Protein AF-A0A8T5T7R0-F1 (afdb_monomer)

Foldseek 3Di:
DVPVVVVLVVVQVVDPDHDPVCCVVVVLVVDPDPPVVSVVVVVVVVLVCVLVVLVPDPDAFEAEFEAEQEDSSLVVQVSGPHYDYDPRHDYDHCCVVVVDDDD

Structure (mmCIF, N/CA/C/O backbone):
data_AF-A0A8T5T7R0-F1
#
_entry.id   AF-A0A8T5T7R0-F1
#
loop_
_atom_site.group_PDB
_atom_site.id
_atom_site.type_symbol
_atom_site.label_atom_id
_atom_site.label_alt_id
_atom_site.label_comp_id
_atom_site.label_asym_id
_atom_site.label_entity_id
_atom_site.label_seq_id
_atom_site.pdbx_PDB_ins_code
_atom_site.Cartn_x
_atom_site.Cartn_y
_atom_site.Cartn_z
_atom_site.occupancy
_atom_site.B_iso_or_equiv
_atom_site.auth_seq_id
_atom_site.auth_comp_id
_atom_site.auth_asym_id
_atom_site.auth_atom_id
_atom_site.pdbx_PDB_model_num
ATOM 1 N N . ARG A 1 1 ? 18.675 8.998 14.741 1.00 36.69 1 ARG A N 1
ATOM 2 C CA . ARG A 1 1 ? 19.843 9.386 13.900 1.00 36.69 1 ARG A CA 1
ATOM 3 C C . ARG A 1 1 ? 19.815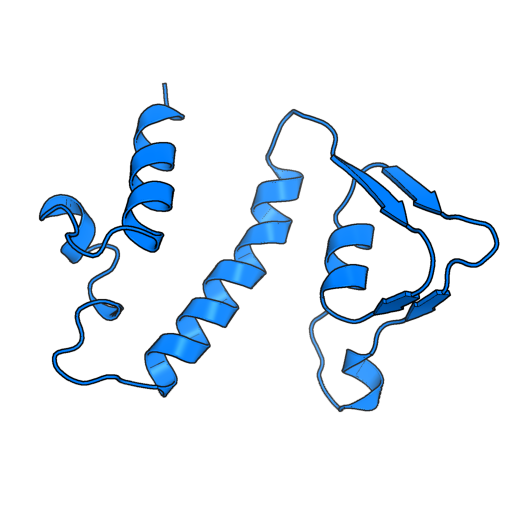 8.853 12.450 1.00 36.69 1 ARG A C 1
ATOM 5 O O . ARG A 1 1 ? 20.450 9.465 11.612 1.00 36.69 1 ARG A O 1
ATOM 12 N N . GLN A 1 2 ? 19.041 7.813 12.098 1.00 39.50 2 GLN A N 1
ATOM 13 C CA . GLN A 1 2 ? 18.887 7.314 10.706 1.00 39.50 2 GLN A CA 1
ATOM 14 C C . GLN A 1 2 ? 17.913 8.113 9.804 1.00 39.50 2 GLN A C 1
ATOM 16 O O . GLN A 1 2 ? 17.654 7.705 8.674 1.00 39.50 2 GLN A O 1
ATOM 21 N N . MET A 1 3 ? 17.292 9.189 10.296 1.00 32.09 3 MET A N 1
ATOM 22 C CA . MET A 1 3 ? 16.295 9.951 9.520 1.00 32.09 3 MET A CA 1
ATOM 23 C C . MET A 1 3 ? 16.969 10.789 8.417 1.00 32.09 3 MET A C 1
ATOM 25 O O . MET A 1 3 ? 16.611 10.675 7.253 1.00 32.09 3 MET A O 1
ATOM 29 N N . CYS A 1 4 ? 18.073 11.467 8.755 1.00 34.78 4 CYS A N 1
ATOM 30 C CA . CYS A 1 4 ? 18.790 12.397 7.871 1.00 34.78 4 CYS A CA 1
ATOM 31 C C . CYS A 1 4 ? 19.435 11.747 6.621 1.00 34.78 4 CYS A C 1
ATOM 33 O O . CYS A 1 4 ? 19.556 12.384 5.580 1.00 34.78 4 CYS A O 1
ATOM 35 N N . ILE A 1 5 ? 19.814 10.461 6.677 1.00 46.53 5 ILE A N 1
ATOM 36 C CA . ILE A 1 5 ? 20.339 9.744 5.494 1.00 46.53 5 ILE A CA 1
ATOM 37 C C . ILE A 1 5 ? 19.205 9.398 4.513 1.00 46.53 5 ILE A C 1
ATOM 39 O O . ILE A 1 5 ? 19.406 9.425 3.302 1.00 46.53 5 ILE A O 1
ATOM 43 N N . ARG A 1 6 ? 17.995 9.115 5.016 1.00 51.72 6 ARG A N 1
ATOM 44 C CA . ARG A 1 6 ? 16.845 8.716 4.188 1.00 51.72 6 ARG A CA 1
ATOM 45 C C . ARG A 1 6 ? 16.221 9.893 3.434 1.00 51.72 6 ARG A C 1
ATOM 47 O O . ARG A 1 6 ? 15.797 9.702 2.297 1.00 51.72 6 ARG A O 1
ATOM 54 N N . ASP A 1 7 ? 16.263 11.096 4.005 1.00 50.16 7 ASP A N 1
ATOM 55 C CA . ASP A 1 7 ? 15.818 12.322 3.324 1.00 50.16 7 ASP A CA 1
ATOM 56 C C . ASP A 1 7 ? 16.715 12.695 2.131 1.00 50.16 7 ASP A C 1
ATOM 58 O O . ASP A 1 7 ? 16.247 13.246 1.133 1.00 50.16 7 ASP A O 1
ATOM 62 N N . ARG A 1 8 ? 18.006 12.329 2.162 1.00 50.59 8 ARG A N 1
ATOM 63 C CA . ARG A 1 8 ? 18.873 12.481 0.980 1.00 50.59 8 ARG A CA 1
ATOM 64 C C . ARG A 1 8 ? 18.465 11.547 -0.156 1.00 50.59 8 ARG A C 1
ATOM 66 O O . ARG A 1 8 ? 18.512 11.955 -1.311 1.00 50.59 8 ARG A O 1
ATOM 73 N N . GLU A 1 9 ? 18.048 10.316 0.140 1.00 54.41 9 GLU A N 1
ATOM 74 C CA . GLU A 1 9 ? 17.656 9.347 -0.894 1.00 54.41 9 GLU A CA 1
ATOM 75 C C . GLU A 1 9 ? 16.361 9.735 -1.611 1.00 54.41 9 GLU A C 1
ATOM 77 O O . GLU A 1 9 ? 16.285 9.612 -2.834 1.00 54.41 9 GLU A O 1
ATOM 82 N N . SER A 1 10 ? 15.362 10.247 -0.885 1.00 51.81 10 SER A N 1
ATOM 83 C CA . SER A 1 10 ? 14.131 10.773 -1.493 1.00 51.81 10 SER A CA 1
ATOM 84 C C . SER A 1 10 ? 14.415 11.999 -2.367 1.00 51.81 10 SER A C 1
ATOM 86 O O . SER A 1 10 ? 13.902 12.093 -3.483 1.00 51.81 10 SER A O 1
ATOM 88 N N . THR A 1 11 ? 15.313 12.879 -1.919 1.00 52.06 11 THR A N 1
ATOM 89 C CA . THR A 1 11 ? 15.784 14.041 -2.689 1.00 52.06 11 THR A CA 1
ATOM 90 C C . THR A 1 11 ? 16.522 13.622 -3.970 1.00 52.06 11 THR A C 1
ATOM 92 O O . THR A 1 11 ? 16.396 14.271 -5.007 1.00 52.06 11 THR A O 1
ATOM 95 N N . VAL A 1 12 ? 17.244 12.495 -3.956 1.00 56.22 12 VAL A N 1
ATOM 96 C CA . VAL A 1 12 ? 17.950 11.950 -5.133 1.00 56.22 12 VAL A CA 1
ATOM 97 C C . VAL A 1 12 ? 17.020 11.381 -6.204 1.00 56.22 12 VAL A C 1
ATOM 99 O O . VAL A 1 12 ? 17.378 11.413 -7.383 1.00 56.22 12 VAL A O 1
ATOM 102 N N . LEU A 1 13 ? 15.829 10.901 -5.835 1.00 53.06 13 LEU A N 1
ATOM 103 C CA . LEU A 1 13 ? 14.825 10.462 -6.812 1.00 53.06 13 LEU A CA 1
ATOM 104 C C . LEU A 1 13 ? 14.258 11.638 -7.620 1.00 53.06 13 LEU A C 1
ATOM 106 O O . LEU A 1 13 ? 13.899 11.451 -8.780 1.00 53.06 13 LEU A O 1
ATOM 110 N N . GLN A 1 14 ? 14.204 12.840 -7.031 1.00 52.09 14 GLN A N 1
ATOM 111 C CA . GLN A 1 14 ? 13.638 14.037 -7.669 1.00 52.09 14 GLN A CA 1
ATOM 112 C C . GLN A 1 14 ? 14.686 15.029 -8.208 1.00 52.09 14 GLN A C 1
ATOM 114 O O . GLN A 1 14 ? 14.355 15.904 -9.006 1.00 52.09 14 GLN A O 1
ATOM 119 N N . SER A 1 15 ? 15.958 14.898 -7.822 1.00 55.00 15 SER A N 1
ATOM 120 C CA . SER A 1 15 ? 17.039 15.777 -8.280 1.00 55.00 15 SER A CA 1
ATOM 121 C C . SER A 1 15 ? 17.641 15.332 -9.619 1.00 55.00 15 SER A C 1
ATOM 123 O O . SER A 1 15 ? 18.044 14.180 -9.796 1.00 55.00 15 SER A O 1
ATOM 125 N N . LYS A 1 16 ? 17.821 16.286 -10.546 1.00 53.91 16 LYS A N 1
ATOM 126 C CA . LYS A 1 16 ? 18.588 16.083 -11.792 1.00 53.91 16 LYS A CA 1
ATOM 127 C C . LYS A 1 16 ? 20.086 15.863 -11.545 1.00 53.91 16 LYS A C 1
ATOM 129 O O . LYS A 1 16 ? 20.756 15.262 -12.379 1.00 53.91 16 LYS A O 1
ATOM 134 N N . LYS A 1 17 ? 20.627 16.344 -10.419 1.00 55.84 17 LYS A N 1
ATOM 135 C CA . LYS A 1 17 ? 22.058 16.273 -10.088 1.00 55.84 17 LYS A CA 1
ATOM 136 C C . LYS A 1 17 ? 22.236 15.408 -8.841 1.00 55.84 17 LYS A C 1
ATOM 138 O O . LYS A 1 17 ? 21.906 15.825 -7.732 1.00 55.84 17 LYS A O 1
ATOM 143 N N . LYS A 1 18 ? 22.708 14.176 -9.042 1.00 58.34 18 LYS A N 1
ATOM 144 C CA . LYS A 1 18 ? 22.841 13.170 -7.978 1.00 58.34 18 LYS A CA 1
ATOM 145 C C . LYS A 1 18 ? 24.225 13.272 -7.316 1.00 58.34 18 LYS A C 1
ATOM 147 O O . LYS A 1 18 ? 25.217 13.322 -8.053 1.00 58.34 18 LYS A O 1
ATOM 152 N N . PRO A 1 19 ? 24.310 13.298 -5.972 1.00 61.97 19 PRO A N 1
ATOM 153 C CA . PRO A 1 19 ? 25.578 13.286 -5.246 1.00 61.97 19 PRO A CA 1
ATOM 154 C C . PRO A 1 19 ? 26.448 12.084 -5.656 1.00 61.97 19 PRO A C 1
ATOM 156 O O . PRO A 1 19 ? 25.888 11.014 -5.911 1.00 61.97 19 PRO A O 1
ATOM 159 N N . PRO A 1 20 ? 27.788 12.220 -5.714 1.00 64.19 20 PRO A N 1
ATOM 160 C CA . PRO A 1 20 ? 28.691 11.144 -6.135 1.00 64.19 20 PRO A CA 1
ATOM 161 C C . PRO A 1 20 ? 28.516 9.853 -5.323 1.00 64.19 20 PRO A C 1
ATOM 163 O O . PRO A 1 20 ? 28.431 8.779 -5.905 1.00 64.19 20 PRO A O 1
ATOM 166 N N . GLU A 1 21 ? 28.343 9.974 -4.004 1.00 65.38 21 GLU A N 1
ATOM 167 C CA . GLU A 1 21 ? 28.136 8.864 -3.056 1.00 65.38 21 GLU A CA 1
ATOM 168 C C . GLU A 1 21 ? 26.880 8.016 -3.325 1.00 65.38 21 GLU A C 1
ATOM 170 O O . GLU A 1 21 ? 26.808 6.848 -2.957 1.00 65.38 21 GLU A O 1
ATOM 175 N N . LEU A 1 22 ? 25.880 8.585 -4.001 1.00 60.62 22 LEU A N 1
ATOM 176 C CA . LEU A 1 22 ? 24.620 7.909 -4.313 1.00 60.62 22 LEU A CA 1
ATOM 177 C C . LEU A 1 22 ? 24.596 7.399 -5.761 1.00 60.62 22 LEU A C 1
ATOM 179 O O . LEU A 1 22 ? 23.665 6.696 -6.152 1.00 60.62 22 LEU A O 1
ATOM 183 N N . LYS A 1 23 ? 25.635 7.685 -6.560 1.00 59.91 23 LYS A N 1
ATOM 184 C CA . LYS A 1 23 ? 25.757 7.159 -7.924 1.00 59.91 23 LYS A CA 1
ATOM 185 C C . LYS A 1 23 ? 26.004 5.661 -7.957 1.00 59.91 23 LYS A C 1
ATOM 187 O O . LYS A 1 23 ? 25.528 5.057 -8.898 1.00 59.91 23 LYS A O 1
ATOM 192 N N . GLU A 1 24 ? 26.682 5.063 -6.981 1.00 60.25 24 GLU A N 1
ATOM 193 C CA . GLU A 1 24 ? 26.849 3.600 -6.920 1.00 60.25 24 GLU A CA 1
ATOM 194 C C . GLU A 1 24 ? 25.544 2.912 -6.509 1.00 60.25 24 GLU A C 1
ATOM 196 O O . GLU A 1 24 ? 25.078 1.984 -7.167 1.00 60.25 24 GLU A O 1
ATOM 201 N N . LYS A 1 25 ? 24.881 3.445 -5.475 1.00 60.72 25 LYS A N 1
ATOM 202 C CA . LYS A 1 25 ? 23.604 2.922 -4.970 1.00 60.72 25 LYS A CA 1
ATOM 203 C C . LYS A 1 25 ? 22.457 3.044 -5.979 1.00 60.72 25 LYS A C 1
ATOM 205 O O . LYS A 1 25 ? 21.541 2.228 -5.967 1.00 60.72 25 LYS A O 1
ATOM 210 N N . PHE A 1 26 ? 22.522 4.043 -6.860 1.00 60.88 26 PHE A N 1
ATOM 211 C CA . PHE A 1 26 ? 21.567 4.276 -7.943 1.00 60.88 26 PHE A CA 1
ATOM 212 C C . PHE A 1 26 ? 22.223 4.229 -9.332 1.00 60.88 26 PHE A C 1
ATOM 214 O O . PHE A 1 26 ? 21.785 4.933 -10.246 1.00 60.88 26 PHE A O 1
ATOM 221 N N . PHE A 1 27 ? 23.276 3.424 -9.507 1.00 56.91 27 PHE A N 1
ATOM 222 C CA . PHE A 1 27 ? 24.085 3.367 -10.738 1.00 56.91 27 PHE A CA 1
ATOM 223 C C . PHE A 1 27 ? 23.255 3.059 -11.982 1.00 56.91 27 PHE A C 1
ATOM 225 O O . PHE A 1 27 ? 23.441 3.637 -13.047 1.00 56.91 27 PHE A O 1
ATOM 232 N N . PHE A 1 28 ? 22.230 2.241 -11.806 1.00 56.25 28 PHE A N 1
ATOM 233 C CA . PHE A 1 28 ? 21.238 1.910 -12.815 1.00 56.25 28 PHE A CA 1
ATOM 234 C C . PHE A 1 28 ? 20.362 3.078 -13.293 1.00 56.25 28 PHE A C 1
ATOM 236 O O . PHE A 1 28 ? 19.769 2.986 -14.365 1.00 56.25 28 PHE A O 1
ATOM 243 N N . MET A 1 29 ? 20.259 4.166 -12.521 1.00 56.53 29 MET A N 1
ATOM 244 C CA . MET A 1 29 ? 19.608 5.402 -12.963 1.00 56.53 29 MET A CA 1
ATOM 245 C C . MET A 1 29 ? 20.552 6.316 -13.764 1.00 56.53 29 MET A C 1
ATOM 247 O O . MET A 1 29 ? 20.102 7.351 -14.252 1.00 56.53 29 MET A O 1
ATOM 251 N N . ASN A 1 30 ? 21.843 5.980 -13.853 1.00 52.00 30 ASN A N 1
ATOM 252 C CA . ASN A 1 30 ? 22.860 6.674 -14.647 1.00 52.00 30 ASN A CA 1
ATOM 253 C C . ASN A 1 30 ? 23.238 5.831 -15.879 1.00 52.00 30 ASN A C 1
ATOM 255 O O . ASN A 1 30 ? 24.414 5.683 -16.201 1.00 52.00 30 ASN A O 1
ATOM 259 N N . ALA A 1 31 ? 22.247 5.239 -16.547 1.00 51.75 31 ALA A N 1
ATOM 260 C CA . ALA A 1 31 ? 22.481 4.576 -17.821 1.00 51.75 31 ALA A CA 1
ATOM 261 C C . ALA A 1 31 ? 22.755 5.646 -18.905 1.00 51.75 31 ALA A C 1
ATOM 263 O O . ALA A 1 31 ? 21.997 6.617 -18.985 1.00 51.75 31 ALA A O 1
ATOM 264 N N . PRO A 1 32 ? 23.821 5.506 -19.719 1.00 50.44 32 PRO A N 1
ATOM 265 C CA . PRO A 1 32 ? 24.137 6.450 -20.800 1.00 50.44 32 PRO A CA 1
ATOM 266 C C . PRO A 1 32 ? 23.045 6.501 -21.881 1.00 50.44 32 PRO A C 1
ATOM 268 O O . PRO A 1 32 ? 22.932 7.485 -22.603 1.00 50.44 32 PRO A O 1
ATOM 271 N N . GLU A 1 33 ? 22.191 5.480 -21.928 1.00 57.97 33 GLU A N 1
ATOM 272 C CA . GLU A 1 33 ? 21.002 5.396 -22.764 1.00 57.97 33 GLU A CA 1
ATOM 273 C C . GLU A 1 33 ? 19.784 5.076 -21.882 1.00 57.97 33 GLU A C 1
ATOM 275 O O . GLU A 1 33 ? 19.914 4.397 -20.859 1.00 57.97 33 GLU A O 1
ATOM 280 N N . LYS A 1 34 ? 18.592 5.582 -22.235 1.00 58.34 34 LYS A N 1
ATOM 281 C CA . LYS A 1 34 ? 17.336 5.316 -21.508 1.00 58.34 34 LYS A CA 1
ATOM 282 C C . LYS A 1 34 ? 16.966 3.832 -21.626 1.00 58.34 34 LYS A C 1
ATOM 284 O O . LYS A 1 34 ? 16.139 3.452 -22.446 1.00 58.34 34 LYS A O 1
ATOM 289 N N . ASP A 1 35 ? 17.547 2.993 -20.779 1.00 70.69 35 ASP A N 1
ATOM 290 C CA . ASP A 1 35 ? 17.196 1.579 -20.697 1.00 70.69 35 ASP A CA 1
ATOM 291 C C . ASP A 1 35 ? 15.805 1.430 -20.053 1.00 70.69 35 ASP A C 1
ATOM 293 O O . ASP A 1 35 ? 15.623 1.502 -18.831 1.00 70.69 35 ASP A O 1
ATOM 297 N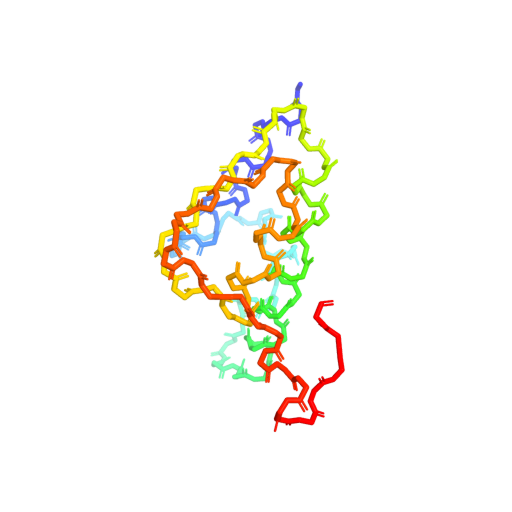 N . ILE A 1 36 ? 14.796 1.288 -20.914 1.00 72.38 36 ILE A N 1
ATOM 298 C CA . ILE A 1 36 ? 13.374 1.238 -20.554 1.00 72.38 36 ILE A CA 1
ATOM 299 C C . ILE A 1 36 ? 13.093 0.054 -19.621 1.00 72.38 36 ILE A C 1
ATOM 301 O O . ILE A 1 36 ? 12.267 0.165 -18.712 1.00 72.38 36 ILE A O 1
ATOM 305 N N . ILE A 1 37 ? 13.781 -1.073 -19.825 1.00 78.00 37 ILE A N 1
ATOM 306 C CA . ILE A 1 37 ? 13.579 -2.301 -19.049 1.00 78.00 37 ILE A CA 1
ATOM 307 C C . ILE A 1 37 ? 14.060 -2.077 -17.621 1.00 78.00 37 ILE A C 1
ATOM 309 O O . ILE A 1 37 ? 13.300 -2.300 -16.675 1.00 78.00 37 ILE A O 1
ATOM 313 N N . LYS A 1 38 ? 15.282 -1.553 -17.461 1.00 71.25 38 LYS A N 1
ATOM 314 C CA . LYS A 1 38 ? 15.814 -1.203 -16.140 1.00 71.25 38 LYS A CA 1
ATOM 315 C C . LYS A 1 38 ? 14.870 -0.244 -15.424 1.00 71.25 38 LYS A C 1
ATOM 317 O O . LYS A 1 38 ? 14.453 -0.538 -14.308 1.00 71.25 38 LYS A O 1
ATOM 322 N N . ALA A 1 39 ? 14.460 0.847 -16.072 1.00 70.75 39 ALA A N 1
ATOM 323 C CA . ALA A 1 39 ? 13.561 1.831 -15.468 1.00 70.75 39 ALA A CA 1
ATOM 324 C C . ALA A 1 39 ? 12.247 1.213 -14.946 1.00 70.75 39 ALA A C 1
ATOM 326 O O . ALA A 1 39 ? 11.825 1.522 -13.829 1.00 70.75 39 ALA A O 1
ATOM 327 N N . LYS A 1 40 ? 11.626 0.303 -15.711 1.00 75.69 40 LYS A N 1
ATOM 328 C CA . LYS A 1 40 ? 10.393 -0.394 -15.303 1.00 75.69 40 LYS A CA 1
ATOM 329 C C . LYS A 1 40 ? 10.608 -1.333 -14.116 1.00 75.69 40 LYS A C 1
ATOM 331 O O . LYS A 1 40 ? 9.810 -1.310 -13.181 1.00 75.69 40 LYS A O 1
ATOM 336 N N . ILE A 1 41 ? 11.697 -2.103 -14.116 1.00 80.19 41 ILE A N 1
ATOM 337 C CA . ILE A 1 41 ? 12.046 -2.994 -13.001 1.00 80.19 41 ILE A CA 1
ATOM 338 C C . ILE A 1 41 ? 12.267 -2.181 -11.718 1.00 80.19 41 ILE A C 1
ATOM 340 O O . ILE A 1 41 ? 11.749 -2.547 -10.665 1.00 80.19 41 ILE A O 1
ATOM 344 N N . TYR A 1 42 ? 12.950 -1.035 -11.794 1.00 74.88 42 TYR A N 1
ATOM 345 C CA . TYR A 1 42 ? 13.147 -0.175 -10.622 1.00 74.88 42 TYR A CA 1
ATOM 346 C C . TYR A 1 42 ? 11.859 0.430 -10.097 1.00 74.88 42 TYR A C 1
ATOM 348 O O . TYR A 1 42 ? 11.664 0.449 -8.884 1.00 74.88 42 TYR A O 1
ATOM 356 N N . ALA A 1 43 ? 10.973 0.896 -10.978 1.00 75.38 43 ALA A N 1
ATOM 357 C CA . ALA A 1 43 ? 9.668 1.389 -10.559 1.00 75.38 43 ALA A CA 1
ATOM 358 C C . ALA A 1 43 ? 8.890 0.299 -9.800 1.00 75.38 43 ALA A C 1
ATOM 360 O O . ALA A 1 43 ? 8.339 0.563 -8.733 1.00 75.38 43 ALA A O 1
ATOM 361 N N . GLN A 1 44 ? 8.922 -0.943 -10.291 1.00 81.88 44 GLN A N 1
ATOM 362 C CA . GLN A 1 44 ? 8.294 -2.082 -9.624 1.00 81.88 44 GLN A CA 1
ATOM 363 C C . GLN A 1 44 ? 8.944 -2.395 -8.266 1.00 81.88 44 GLN A C 1
ATOM 365 O O . GLN A 1 44 ? 8.233 -2.539 -7.272 1.00 81.88 44 GLN A O 1
ATOM 370 N N . MET A 1 45 ? 10.278 -2.459 -8.194 1.00 80.50 45 MET A N 1
ATOM 371 C CA . MET A 1 45 ? 11.012 -2.713 -6.945 1.00 80.50 45 MET A CA 1
ATOM 372 C C . MET A 1 45 ? 10.817 -1.603 -5.907 1.00 80.50 45 MET A C 1
ATOM 374 O O . MET A 1 45 ? 10.732 -1.865 -4.710 1.00 80.50 45 MET A O 1
ATOM 378 N N . TYR A 1 46 ? 10.766 -0.349 -6.345 1.00 79.88 46 TYR A N 1
ATOM 379 C CA . TYR A 1 46 ? 10.554 0.786 -5.459 1.00 79.88 46 TYR A CA 1
ATOM 380 C C . TYR A 1 46 ? 9.144 0.763 -4.864 1.00 79.88 46 TYR A C 1
ATOM 382 O O . TYR A 1 46 ? 8.987 0.893 -3.648 1.00 79.88 46 TYR A O 1
ATOM 390 N N . THR A 1 47 ? 8.130 0.528 -5.701 1.00 82.06 47 THR A N 1
ATOM 391 C CA . THR A 1 47 ? 6.735 0.433 -5.259 1.00 82.06 47 THR A CA 1
ATOM 392 C C . THR A 1 47 ? 6.504 -0.782 -4.360 1.00 82.06 47 THR A C 1
ATOM 394 O O . THR A 1 47 ? 5.807 -0.657 -3.356 1.00 82.06 47 THR A O 1
ATOM 397 N N . SER A 1 48 ? 7.131 -1.933 -4.626 1.00 85.06 48 SER A N 1
ATOM 398 C CA . SER A 1 48 ? 6.974 -3.120 -3.768 1.00 85.06 48 SER A CA 1
ATOM 399 C C . SER A 1 48 ? 7.529 -2.913 -2.352 1.00 85.06 48 SER A C 1
ATOM 401 O O . SER A 1 48 ? 6.974 -3.421 -1.378 1.00 85.06 48 SER A O 1
ATOM 403 N N . GLN A 1 49 ? 8.575 -2.095 -2.195 1.00 86.06 49 GLN A N 1
ATOM 404 C CA . GLN A 1 49 ? 9.112 -1.744 -0.877 1.00 86.06 49 GLN A CA 1
ATOM 405 C C . GLN A 1 49 ? 8.207 -0.807 -0.068 1.00 86.06 49 GLN A C 1
ATOM 407 O O . GLN A 1 49 ? 8.401 -0.685 1.145 1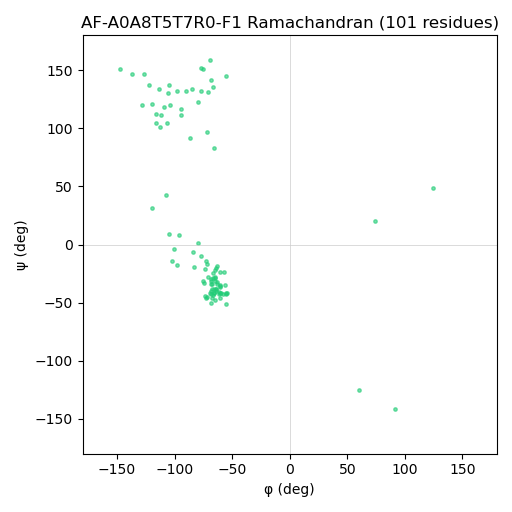.00 86.06 49 GLN A O 1
ATOM 412 N N . LEU A 1 50 ? 7.244 -0.131 -0.698 1.00 88.06 50 LEU A N 1
ATOM 413 C CA . LEU A 1 50 ? 6.389 0.846 -0.028 1.00 88.06 50 LEU A CA 1
ATOM 414 C C . LEU A 1 50 ? 5.579 0.203 1.102 1.00 88.06 50 LEU A C 1
ATOM 416 O O . LEU A 1 50 ? 5.603 0.708 2.218 1.00 88.06 50 LEU A O 1
ATOM 420 N N . ILE A 1 51 ? 4.967 -0.957 0.855 1.00 91.88 51 ILE A N 1
ATOM 421 C CA . ILE A 1 51 ? 4.167 -1.685 1.856 1.00 91.88 51 ILE A CA 1
ATOM 422 C C . ILE A 1 51 ? 5.031 -2.097 3.058 1.00 91.88 51 ILE A C 1
ATOM 424 O O . ILE A 1 51 ? 4.628 -1.956 4.212 1.00 91.88 51 ILE A O 1
ATOM 428 N N . VAL A 1 52 ? 6.264 -2.551 2.812 1.00 91.25 52 VAL A N 1
ATOM 429 C CA . VAL A 1 52 ? 7.208 -2.899 3.887 1.00 91.25 52 VAL A CA 1
ATOM 430 C C . VAL A 1 52 ? 7.572 -1.669 4.715 1.00 91.25 52 VAL A C 1
ATOM 432 O O . VAL A 1 52 ? 7.708 -1.765 5.932 1.00 91.25 52 VAL A O 1
ATOM 435 N N . LYS A 1 53 ? 7.737 -0.507 4.077 1.00 90.31 53 LYS A N 1
ATOM 436 C CA . LYS A 1 53 ? 8.009 0.754 4.776 1.00 90.31 53 LYS A CA 1
ATOM 437 C C . LYS A 1 53 ? 6.801 1.212 5.587 1.00 90.31 53 LYS A C 1
ATOM 439 O O . LYS A 1 53 ? 6.992 1.574 6.741 1.00 90.31 53 LYS A O 1
ATOM 444 N N . MET A 1 54 ? 5.594 1.118 5.031 1.00 94.19 54 MET A N 1
ATOM 445 C CA . MET A 1 54 ? 4.340 1.412 5.733 1.00 94.19 54 MET A CA 1
ATOM 446 C C . MET A 1 54 ? 4.217 0.605 7.028 1.00 94.19 54 MET A C 1
ATOM 448 O O . MET A 1 54 ? 3.896 1.163 8.062 1.00 94.19 54 MET A O 1
ATOM 452 N N . ARG A 1 55 ? 4.586 -0.681 7.016 1.00 91.81 55 ARG A N 1
ATOM 453 C CA . ARG A 1 55 ? 4.542 -1.522 8.227 1.00 91.81 55 ARG A CA 1
ATOM 454 C C . ARG A 1 55 ? 5.684 -1.298 9.222 1.00 91.81 55 ARG A C 1
ATOM 456 O O . ARG A 1 55 ? 5.657 -1.861 10.310 1.00 91.81 55 ARG A O 1
ATOM 463 N N . LYS A 1 56 ? 6.719 -0.544 8.847 1.0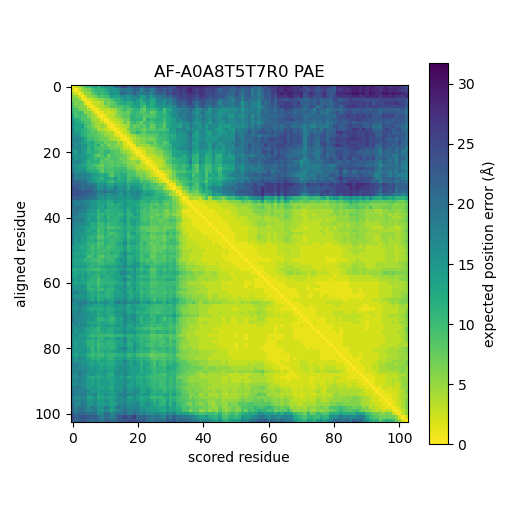0 93.25 56 LYS A N 1
ATOM 464 C CA . LYS A 1 56 ? 7.898 -0.287 9.693 1.00 93.25 56 LYS A CA 1
ATOM 465 C C . LYS A 1 56 ? 7.841 1.047 10.424 1.00 93.25 56 LYS A C 1
ATOM 467 O O . LYS A 1 56 ? 8.653 1.257 11.325 1.00 93.25 56 LYS A O 1
ATOM 472 N N . ILE A 1 57 ? 6.985 1.971 9.998 1.00 93.88 57 ILE A N 1
ATOM 473 C CA . ILE A 1 57 ? 6.865 3.261 10.674 1.00 93.88 57 ILE A CA 1
ATOM 474 C C . ILE A 1 57 ? 6.086 3.098 11.980 1.00 93.88 57 ILE A C 1
ATOM 476 O O . ILE A 1 57 ? 5.258 2.205 12.116 1.00 93.88 57 ILE A O 1
ATOM 480 N N . SER A 1 58 ? 6.383 3.953 12.957 1.00 95.88 58 SER A N 1
ATOM 481 C CA . SER A 1 58 ? 5.684 3.947 14.249 1.00 95.88 58 SER A CA 1
ATOM 482 C C . SER A 1 58 ? 4.371 4.730 14.202 1.00 95.88 58 SER A C 1
ATOM 484 O O . SER A 1 58 ? 3.534 4.578 15.085 1.00 95.88 58 SER A O 1
ATOM 486 N N . GLN A 1 59 ? 4.210 5.606 13.209 1.00 96.00 59 GLN A N 1
ATOM 487 C CA . GLN A 1 59 ? 3.000 6.389 13.006 1.00 96.00 59 GLN A CA 1
ATOM 488 C C . GLN A 1 59 ? 1.908 5.513 12.375 1.00 96.00 59 GLN A C 1
ATOM 490 O O . GLN A 1 59 ? 2.194 4.859 11.372 1.00 96.00 59 GLN A O 1
ATOM 495 N N . PRO A 1 60 ? 0.670 5.533 12.900 1.00 95.81 60 PRO A N 1
ATOM 496 C CA . PRO A 1 60 ? -0.431 4.798 12.295 1.00 95.81 60 PRO A CA 1
ATOM 497 C C . PRO A 1 60 ? -0.825 5.413 10.948 1.00 95.81 60 PRO A C 1
ATOM 499 O O . PRO A 1 60 ? -0.871 6.636 10.790 1.00 95.81 60 PRO A O 1
ATOM 502 N N . ILE A 1 61 ? -1.160 4.560 9.985 1.00 97.56 61 ILE A N 1
ATOM 503 C CA . ILE A 1 61 ? -1.637 4.940 8.658 1.00 97.56 61 ILE A CA 1
ATOM 504 C C . ILE A 1 61 ? -3.145 4.714 8.591 1.00 97.56 61 ILE A C 1
ATOM 506 O O . ILE A 1 61 ? -3.635 3.590 8.724 1.00 97.56 61 ILE A O 1
ATOM 510 N N . ILE A 1 62 ? -3.883 5.792 8.334 1.00 97.69 62 ILE A N 1
ATOM 511 C CA . ILE A 1 62 ? -5.342 5.772 8.210 1.00 97.69 62 ILE A CA 1
ATOM 512 C C . ILE A 1 62 ? -5.715 5.990 6.743 1.00 97.69 62 ILE A C 1
ATOM 514 O O . ILE A 1 62 ? -5.429 7.040 6.169 1.00 97.69 62 ILE A O 1
ATOM 518 N N . ALA A 1 63 ? -6.382 5.007 6.142 1.00 97.69 63 ALA A N 1
ATOM 519 C CA . ALA A 1 63 ? -6.921 5.101 4.792 1.00 97.69 63 ALA A CA 1
ATOM 520 C C . ALA A 1 63 ? -8.386 5.547 4.826 1.00 97.69 63 ALA A C 1
ATOM 522 O O . ALA A 1 63 ? -9.253 4.824 5.320 1.00 97.69 63 ALA A O 1
ATOM 523 N N . LEU A 1 64 ? -8.665 6.716 4.248 1.00 97.69 64 LEU A N 1
ATOM 524 C CA . LEU A 1 64 ? -10.020 7.199 3.989 1.00 97.69 64 LEU A CA 1
ATOM 525 C C . LEU A 1 64 ? -10.412 6.825 2.555 1.00 97.69 64 LEU A C 1
ATOM 527 O O . LEU A 1 64 ? -9.844 7.339 1.593 1.00 97.69 64 LEU A O 1
ATOM 531 N N . ILE A 1 65 ? -11.364 5.910 2.405 1.00 97.75 65 ILE A N 1
ATOM 532 C CA . ILE A 1 65 ? -11.748 5.333 1.116 1.00 97.75 65 ILE A CA 1
ATOM 533 C C . ILE A 1 65 ? -13.096 5.913 0.707 1.00 97.75 65 ILE A C 1
ATOM 535 O O . ILE A 1 65 ? -14.137 5.514 1.226 1.00 97.75 65 ILE A O 1
ATOM 539 N N . ASN A 1 66 ? -13.083 6.838 -0.250 1.00 96.31 66 ASN A N 1
ATOM 540 C CA . ASN A 1 66 ? -14.298 7.401 -0.823 1.00 96.31 66 ASN A CA 1
ATOM 541 C C . ASN A 1 66 ? -14.446 6.981 -2.291 1.00 96.31 66 ASN A C 1
ATOM 543 O O . ASN A 1 66 ? -13.792 7.537 -3.171 1.00 96.31 66 ASN A O 1
ATOM 547 N N . GLY A 1 67 ? -15.296 5.984 -2.549 1.00 95.31 67 GLY A N 1
ATOM 548 C CA . GLY A 1 67 ? -15.511 5.437 -3.890 1.00 95.31 67 GLY A CA 1
ATOM 549 C C . GLY A 1 67 ? -14.595 4.255 -4.222 1.00 95.31 67 GLY A C 1
ATOM 550 O O . GLY A 1 67 ? -14.386 3.365 -3.396 1.00 95.31 67 GLY A O 1
ATOM 551 N N . ALA A 1 68 ? -14.111 4.185 -5.462 1.00 95.94 68 ALA A N 1
ATOM 552 C CA . ALA A 1 68 ? -13.410 3.007 -5.963 1.00 95.94 68 ALA A CA 1
ATOM 553 C C . ALA A 1 68 ? -11.943 2.937 -5.496 1.00 95.94 68 ALA A C 1
ATOM 555 O O . ALA A 1 68 ? -11.142 3.811 -5.816 1.00 95.94 68 ALA A O 1
ATOM 556 N N . ALA A 1 69 ? -11.570 1.847 -4.826 1.00 96.25 69 ALA A N 1
ATOM 557 C CA . ALA A 1 69 ? -10.188 1.469 -4.547 1.00 96.25 69 ALA A CA 1
ATOM 558 C C . ALA A 1 69 ? -9.871 0.142 -5.252 1.00 96.25 69 ALA A C 1
ATOM 560 O O . ALA A 1 69 ? -10.413 -0.912 -4.920 1.00 96.25 69 ALA A O 1
ATOM 561 N N . SER A 1 70 ? -9.001 0.196 -6.259 1.00 93.81 70 SER A N 1
ATOM 562 C CA . SER A 1 70 ? -8.690 -0.930 -7.142 1.00 93.81 70 SER A CA 1
ATOM 563 C C . SER A 1 70 ? -7.186 -1.034 -7.397 1.00 93.81 70 SER A C 1
ATOM 565 O O . SER A 1 70 ? -6.483 -0.021 -7.425 1.00 93.81 70 SER A O 1
ATOM 567 N N . GLY A 1 71 ? -6.678 -2.258 -7.558 1.00 90.75 71 GLY A N 1
ATOM 568 C CA . GLY A 1 71 ? -5.271 -2.512 -7.886 1.00 90.75 71 GLY A CA 1
ATOM 569 C C . GLY A 1 71 ? -4.316 -1.968 -6.818 1.00 90.75 71 GLY A C 1
ATOM 570 O O . GLY A 1 71 ? -4.469 -2.275 -5.638 1.00 90.75 71 GLY A O 1
ATOM 571 N N . ALA A 1 72 ? -3.352 -1.128 -7.206 1.00 89.12 72 ALA A N 1
ATOM 572 C CA . ALA A 1 72 ? -2.381 -0.548 -6.271 1.00 89.12 72 ALA A CA 1
ATOM 573 C C . ALA A 1 72 ? -3.034 0.307 -5.165 1.00 89.12 72 ALA A C 1
ATOM 575 O O . ALA A 1 72 ? -2.587 0.277 -4.022 1.00 89.12 72 ALA A O 1
ATOM 576 N N . GLY A 1 73 ? -4.126 1.021 -5.470 1.00 91.44 73 GLY A N 1
ATOM 577 C CA . GLY A 1 73 ? -4.874 1.783 -4.462 1.00 91.44 7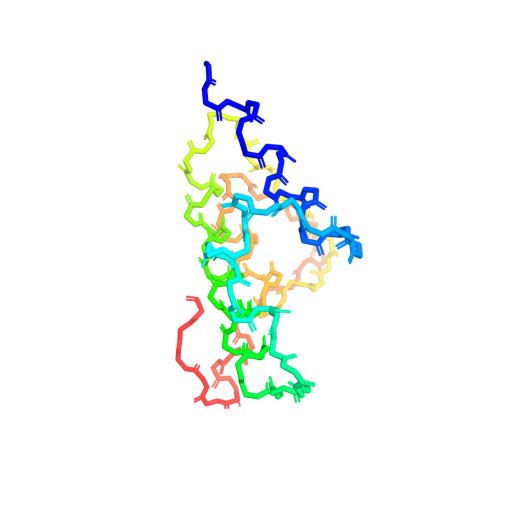3 GLY A CA 1
ATOM 578 C C . GLY A 1 73 ? -5.569 0.877 -3.442 1.00 91.44 73 GLY A C 1
ATOM 579 O O . GLY A 1 73 ? -5.625 1.200 -2.258 1.00 91.44 73 GLY A O 1
ATOM 580 N N . PHE A 1 74 ? -6.028 -0.298 -3.882 1.00 93.75 74 PHE A N 1
ATOM 581 C CA . PHE A 1 74 ? -6.557 -1.327 -2.989 1.00 93.75 74 PHE A CA 1
ATOM 582 C C . PHE A 1 74 ? -5.450 -1.952 -2.127 1.00 93.75 74 PHE A C 1
ATOM 584 O O . PHE A 1 74 ? -5.629 -2.091 -0.920 1.00 93.75 74 PHE A O 1
ATOM 591 N N . ALA A 1 75 ? -4.277 -2.234 -2.705 1.00 92.25 75 ALA A N 1
ATOM 592 C CA . ALA A 1 75 ? -3.118 -2.738 -1.965 1.00 92.25 75 ALA A CA 1
ATOM 593 C C . ALA A 1 75 ? -2.650 -1.757 -0.871 1.00 92.25 75 ALA A C 1
ATOM 595 O O . ALA A 1 75 ? -2.393 -2.167 0.259 1.00 92.25 75 ALA A O 1
ATOM 596 N N . LEU A 1 76 ? -2.615 -0.451 -1.158 1.00 92.94 76 LEU A N 1
ATOM 597 C CA . LEU A 1 76 ? -2.283 0.581 -0.166 1.00 92.94 76 LEU A CA 1
ATOM 598 C C . LEU A 1 76 ? -3.329 0.688 0.948 1.00 92.94 76 LEU A C 1
ATOM 600 O O . LEU A 1 76 ? -2.976 0.800 2.123 1.00 92.94 76 LEU A O 1
ATOM 604 N N . ALA A 1 77 ? -4.615 0.614 0.598 1.00 95.38 77 ALA A N 1
ATOM 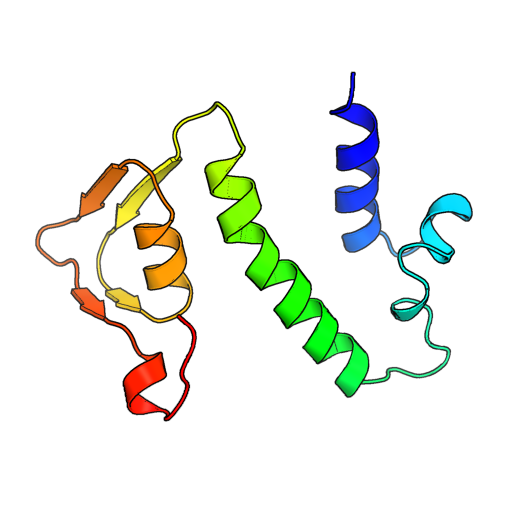605 C CA . ALA A 1 77 ? -5.683 0.590 1.590 1.00 95.38 77 ALA A CA 1
ATOM 606 C C . ALA A 1 77 ? -5.545 -0.622 2.529 1.00 95.38 77 ALA A C 1
ATOM 608 O O . ALA A 1 77 ? -5.694 -0.484 3.745 1.00 95.38 77 ALA A O 1
ATOM 609 N N . LEU A 1 78 ? -5.209 -1.802 1.996 1.00 93.75 78 LEU A N 1
ATOM 610 C CA . LEU A 1 78 ? -4.963 -3.010 2.793 1.00 93.75 78 LEU A CA 1
ATOM 611 C C . LEU A 1 78 ? -3.691 -2.926 3.644 1.00 93.75 78 LEU A C 1
ATOM 613 O O . LEU A 1 78 ? -3.670 -3.452 4.753 1.00 93.75 78 LEU A O 1
ATOM 617 N N . ALA A 1 79 ? -2.657 -2.245 3.154 1.00 94.81 79 ALA A N 1
ATOM 618 C CA . ALA A 1 79 ? -1.419 -2.015 3.892 1.00 94.81 79 ALA A CA 1
ATOM 619 C C . ALA A 1 79 ? -1.560 -0.996 5.038 1.00 94.81 79 ALA A C 1
ATOM 621 O O . ALA A 1 79 ? -0.656 -0.899 5.864 1.00 94.81 79 ALA A O 1
ATOM 622 N N . SER A 1 80 ? -2.656 -0.233 5.075 1.00 96.44 80 SER A N 1
ATOM 623 C CA . SER A 1 80 ? -2.949 0.733 6.140 1.00 96.44 80 SER A CA 1
ATOM 624 C C . SER A 1 80 ? -3.459 0.035 7.405 1.00 96.44 80 SER A C 1
ATOM 626 O O . SER A 1 80 ? -4.105 -1.014 7.319 1.00 96.44 80 SER A O 1
ATOM 628 N N . ASP A 1 81 ? -3.221 0.637 8.569 1.00 96.50 81 ASP A N 1
ATOM 629 C CA . ASP A 1 81 ? -3.630 0.084 9.866 1.00 96.50 81 ASP A CA 1
ATOM 630 C C . ASP A 1 81 ? -5.146 0.174 10.059 1.00 96.50 81 ASP A C 1
ATOM 632 O O . ASP A 1 81 ? -5.798 -0.793 10.452 1.00 96.50 81 ASP A O 1
ATOM 636 N N . VAL A 1 82 ? -5.722 1.332 9.724 1.00 97.19 82 VAL A N 1
ATOM 637 C CA . VAL A 1 82 ? -7.161 1.597 9.829 1.00 97.19 82 VAL A CA 1
ATOM 638 C C . VAL A 1 82 ? -7.713 1.987 8.465 1.00 97.19 82 VAL A C 1
ATOM 640 O O . VAL A 1 82 ? -7.122 2.786 7.740 1.00 97.19 82 VAL A O 1
ATOM 643 N N . ARG A 1 83 ? -8.882 1.441 8.122 1.00 97.50 83 ARG A N 1
ATOM 644 C CA . ARG A 1 83 ? -9.632 1.770 6.905 1.00 97.50 83 ARG A CA 1
ATOM 645 C C . ARG A 1 83 ? -10.996 2.332 7.285 1.00 97.50 83 ARG A C 1
ATOM 647 O O . ARG A 1 83 ? -11.783 1.637 7.920 1.00 97.50 83 ARG A O 1
ATOM 654 N N . ILE A 1 84 ? -11.281 3.557 6.858 1.00 97.75 84 ILE A N 1
ATOM 655 C CA . ILE A 1 84 ? -12.593 4.199 6.984 1.00 97.75 84 ILE A CA 1
ATOM 656 C C . ILE A 1 84 ? -13.160 4.331 5.577 1.00 97.75 84 ILE A C 1
ATOM 658 O O . ILE A 1 84 ? -12.636 5.082 4.757 1.00 97.75 84 ILE A O 1
ATOM 662 N N . ALA A 1 85 ? -14.210 3.573 5.284 1.00 97.62 85 ALA A N 1
ATOM 663 C CA . ALA A 1 85 ? -14.826 3.536 3.966 1.00 97.62 85 ALA A CA 1
ATOM 664 C C . ALA A 1 85 ? -16.147 4.313 3.955 1.00 97.62 85 ALA A C 1
ATOM 666 O O . ALA A 1 85 ? -16.949 4.190 4.881 1.00 97.62 85 ALA A O 1
ATOM 667 N N . SER A 1 86 ? -16.385 5.097 2.901 1.00 97.69 86 SER A N 1
ATOM 668 C CA . SER A 1 86 ? -17.698 5.697 2.662 1.00 97.69 86 SER A CA 1
ATOM 669 C C . SER A 1 86 ? -18.713 4.620 2.273 1.00 97.69 86 SER A C 1
ATOM 671 O O . SER A 1 86 ? -18.348 3.555 1.773 1.00 97.69 86 SER A O 1
ATOM 673 N N . VAL A 1 87 ? -20.004 4.904 2.450 1.00 97.19 87 VAL A N 1
ATOM 674 C CA . VAL A 1 87 ? -21.094 3.987 2.059 1.00 97.19 87 VAL A CA 1
ATOM 675 C C . VAL A 1 87 ? -21.067 3.609 0.573 1.00 97.19 87 VAL A C 1
ATOM 677 O O . VAL A 1 87 ? -21.551 2.549 0.192 1.00 97.19 87 VAL A O 1
ATOM 680 N N . ASN A 1 88 ? -20.453 4.450 -0.264 1.00 96.88 88 ASN A N 1
ATOM 681 C CA . ASN A 1 88 ? -20.316 4.235 -1.703 1.00 96.88 88 ASN A CA 1
ATOM 682 C C . ASN A 1 88 ? -18.965 3.603 -2.086 1.00 96.88 88 ASN A C 1
ATOM 684 O O . ASN A 1 88 ? -18.632 3.533 -3.273 1.00 96.88 88 ASN A O 1
ATOM 688 N N . ALA A 1 89 ? -18.157 3.177 -1.110 1.00 97.25 89 ALA A N 1
ATOM 689 C CA . ALA A 1 89 ? -16.850 2.599 -1.373 1.00 97.25 89 ALA A CA 1
ATOM 690 C C . ALA A 1 89 ? -16.965 1.258 -2.111 1.00 97.25 89 ALA A C 1
ATOM 692 O O . ALA A 1 89 ? -17.761 0.388 -1.760 1.00 97.25 89 ALA A O 1
ATOM 693 N N . ARG A 1 90 ? -16.126 1.069 -3.134 1.00 96.19 90 ARG A N 1
ATOM 694 C CA . ARG A 1 90 ? -16.023 -0.183 -3.894 1.00 96.19 90 ARG A CA 1
ATOM 695 C C . ARG A 1 90 ? -14.573 -0.624 -3.953 1.00 96.19 90 ARG A C 1
ATOM 697 O O . ARG A 1 90 ? -13.734 0.087 -4.491 1.00 96.19 90 ARG A O 1
ATOM 704 N N . MET A 1 91 ? -14.284 -1.807 -3.430 1.00 94.69 91 MET A N 1
ATOM 705 C CA . MET A 1 91 ? -12.931 -2.353 -3.373 1.00 94.69 91 MET A CA 1
ATOM 706 C C . MET A 1 91 ? -12.810 -3.587 -4.262 1.00 94.69 91 MET A C 1
ATOM 708 O O . MET A 1 91 ? -13.678 -4.458 -4.219 1.00 94.69 91 MET A O 1
ATOM 712 N N . ASN A 1 92 ? -11.756 -3.678 -5.076 1.00 92.81 92 ASN A N 1
ATOM 713 C CA . ASN A 1 92 ? -11.472 -4.900 -5.827 1.00 92.81 92 ASN A CA 1
ATOM 714 C C . ASN A 1 92 ? -9.970 -5.147 -6.040 1.00 92.81 92 ASN A C 1
ATOM 716 O O . ASN A 1 92 ? -9.164 -4.223 -6.175 1.00 92.81 92 ASN A O 1
ATOM 720 N N . ASN A 1 93 ? -9.607 -6.426 -6.142 1.00 89.94 93 ASN A N 1
ATOM 721 C CA . ASN A 1 93 ? -8.309 -6.825 -6.665 1.00 89.94 93 ASN A CA 1
ATOM 722 C C . ASN A 1 93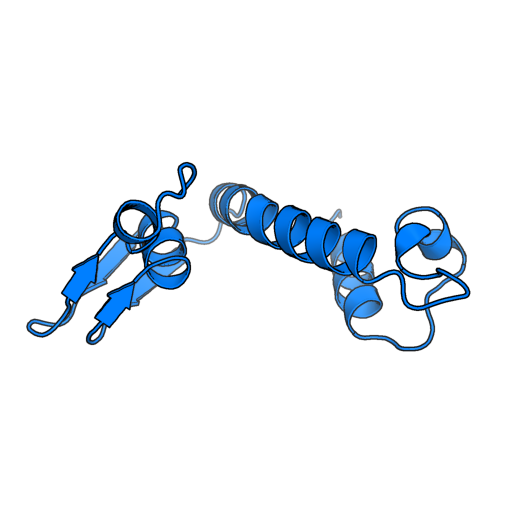 ? -8.385 -6.939 -8.197 1.00 89.94 93 ASN A C 1
ATOM 724 O O . ASN A 1 93 ? -8.730 -7.989 -8.740 1.00 89.94 93 ASN A O 1
ATOM 728 N N . ALA A 1 94 ? -8.077 -5.847 -8.901 1.00 89.38 94 ALA A N 1
ATOM 729 C CA . ALA A 1 94 ? -8.091 -5.824 -10.364 1.00 89.38 94 ALA A CA 1
ATOM 730 C C . ALA A 1 94 ? -7.034 -6.734 -11.010 1.00 89.38 94 ALA A C 1
ATOM 732 O O . ALA A 1 94 ? -7.233 -7.147 -12.151 1.00 89.38 94 ALA A O 1
ATOM 733 N N . PHE A 1 95 ? -5.959 -7.095 -10.298 1.00 87.25 95 PHE A N 1
ATOM 734 C CA . PHE A 1 95 ? -4.873 -7.911 -10.851 1.00 87.25 95 PHE A CA 1
ATOM 735 C C . PHE A 1 95 ? -5.340 -9.314 -11.260 1.00 87.25 95 PHE A C 1
ATOM 737 O O . PHE A 1 95 ? -4.898 -9.837 -12.282 1.00 87.25 95 PHE A O 1
ATOM 744 N N . ILE A 1 96 ? -6.324 -9.870 -10.543 1.00 88.19 96 ILE A N 1
ATOM 745 C CA . ILE A 1 96 ? -6.906 -11.186 -10.852 1.00 88.19 96 ILE A CA 1
ATOM 746 C C . ILE A 1 96 ? -7.534 -11.192 -12.251 1.00 88.19 96 ILE A C 1
ATOM 748 O O . ILE A 1 96 ? -7.425 -12.173 -12.979 1.00 88.19 96 ILE A O 1
ATOM 752 N N . LYS A 1 97 ? -8.156 -10.082 -12.664 1.00 86.31 97 LYS A N 1
ATOM 753 C CA . LYS A 1 97 ? -8.846 -9.995 -13.960 1.00 86.31 97 LYS A CA 1
ATOM 754 C C . LYS A 1 97 ? -7.895 -9.917 -15.152 1.00 86.31 97 LYS A C 1
ATOM 756 O O . LYS A 1 97 ? -8.309 -10.208 -16.265 1.00 86.31 97 LYS A O 1
ATOM 761 N N . VAL A 1 98 ? -6.648 -9.510 -14.924 1.00 87.81 98 VAL A N 1
ATOM 762 C CA . VAL A 1 98 ? -5.625 -9.341 -15.968 1.00 87.81 98 VAL A CA 1
ATOM 763 C C . VAL A 1 98 ? -4.585 -10.465 -15.964 1.00 87.81 98 VAL A C 1
ATOM 765 O O . VAL A 1 98 ? -3.583 -10.367 -16.663 1.00 87.81 98 VAL A O 1
ATOM 768 N N . GLY A 1 99 ? -4.806 -11.528 -15.182 1.00 86.44 99 GLY A N 1
ATOM 769 C CA . GLY A 1 99 ? -3.902 -12.681 -15.121 1.00 86.44 99 GLY A CA 1
ATOM 770 C C . GLY A 1 99 ? -2.603 -12.425 -14.350 1.00 86.44 99 GLY A C 1
ATOM 771 O O . GLY A 1 99 ? -1.635 -13.156 -14.533 1.00 86.44 99 GLY A O 1
ATOM 772 N N . PHE A 1 100 ? -2.565 -11.403 -13.490 1.00 82.88 100 PHE A N 1
ATOM 773 C CA . PHE A 1 100 ? -1.413 -11.119 -12.636 1.00 82.88 100 PHE A CA 1
ATOM 774 C C . PHE A 1 100 ? -1.612 -11.695 -11.229 1.00 82.88 100 PHE A C 1
ATOM 776 O O . PHE A 1 100 ? -2.634 -11.460 -10.582 1.00 82.88 100 PHE A O 1
ATOM 783 N N . SER A 1 101 ? -0.595 -12.399 -10.729 1.00 69.31 101 SER A N 1
ATOM 784 C CA . SER A 1 101 ? -0.495 -12.846 -9.336 1.00 69.31 101 SER A CA 1
ATOM 785 C C . SER A 1 101 ? 0.535 -12.000 -8.583 1.00 69.31 101 SER A C 1
ATOM 787 O O . SER A 1 101 ? 1.659 -11.853 -9.062 1.00 69.31 101 SER A O 1
ATOM 789 N N . GLY A 1 102 ? 0.179 -11.473 -7.407 1.00 62.50 102 GLY A N 1
ATOM 790 C CA . GLY A 1 102 ? 1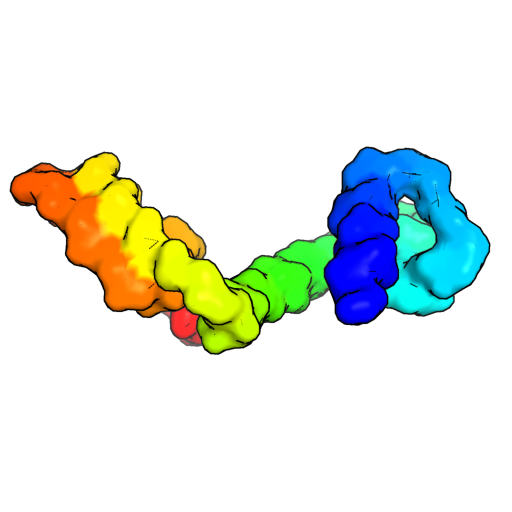.097 -10.696 -6.555 1.00 62.50 102 GLY A CA 1
ATOM 791 C C . GLY A 1 102 ? 0.590 -9.302 -6.182 1.00 62.50 102 GLY A C 1
ATOM 792 O O . GLY A 1 102 ? 1.321 -8.328 -6.355 1.00 62.50 102 GLY A O 1
ATOM 793 N N . ALA A 1 103 ? -0.661 -9.220 -5.715 1.00 55.81 103 ALA A N 1
ATOM 794 C CA . ALA A 1 103 ? -1.201 -8.025 -5.062 1.00 55.81 103 ALA A CA 1
ATOM 795 C C . ALA A 1 103 ? -0.663 -7.888 -3.630 1.00 55.81 103 ALA A C 1
ATOM 797 O O . ALA A 1 1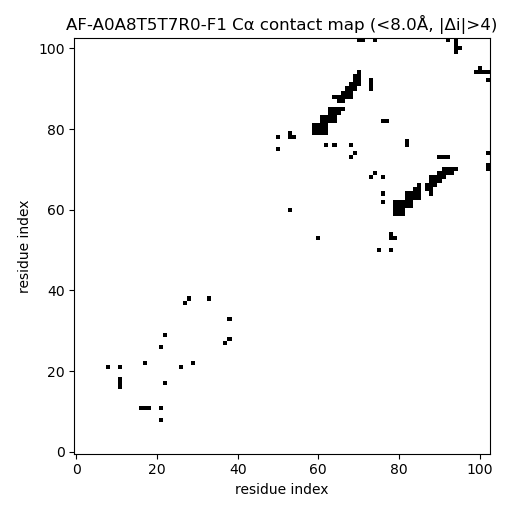03 ? -0.476 -8.947 -2.986 1.00 55.81 103 ALA A O 1
#

Solvent-accessible surface area (backbone atoms only — not comparable to full-atom values): 6368 Å² total; per-residue (Å²): 130,76,61,71,65,53,56,52,55,60,49,47,77,76,41,94,76,64,58,75,86,50,42,72,84,43,39,82,80,65,52,98,55,91,53,62,65,60,54,51,53,49,54,51,56,56,58,62,46,46,56,61,50,55,71,68,51,91,66,86,42,75,31,78,39,80,32,80,28,48,39,71,55,30,48,52,43,67,57,28,79,40,73,49,67,45,97,70,43,42,78,47,72,51,42,66,81,73,76,49,86,84,127

Secondary structure (DSSP, 8-state):
--HHHHHHHHHHHH-SS--HHHHHHTGGG--SS--HHHHHHHHHHHHHHHHHHHTT-SS--EEEE-SEEETHHHHHHHHSSEEEE-TT-EEE-GGGGGT----

pLDDT: mean 77.16, std 18.9, range [32.09, 97.75]

Nearest PDB structures (foldseek):
  1nzy-assembly1_C  TM=7.843E-01  e=1.989E-03  Pseudomonas sp. CBS3
  4k2n-assembly1_A  TM=8.377E-01  e=6.385E-03  Paramagnetospirillum magneticum AMB-1
  1jxz-assembly1_C  TM=8.120E-01  e=5.566E-03  Pseudomonas sp. CBS3
  4jot-assembly1_A  TM=7.211E-01  e=1.358E-02  Deinococcus radiodurans R1 = ATCC 13939 = DSM 20539
  3l3s-assembly4_L  TM=7.905E-01  e=2.351E-02  Ruegeria pomeroyi

Radius of gyration: 17.27 Å; Cα contacts (8 Å, |Δi|>4): 84; chains: 1; bounding box: 50×29×37 Å

Mean predicted aligned error: 10.32 Å

Sequence (103 aa):
RQMCIRDRESTVLQSKKKPPELKEKFFFMNAPEKDIIKAKIYAQMYTSQLIVKMRKISQPIIALINGAASGAGFALALASDVRIASVNARMNNAFIKVGFSGA